Protein AF-A0A3B9YRA2-F1 (afdb_monomer_lite)

Secondary structure (DSSP, 8-state):
-------SEEEEEEETTEEEEEEE-TT-GGGTT---TT------PPTT--SSPPTTT---HHHHHHHHHHHHHTT-----------

Sequence (86 aa):
EAEFFIFDDVRFNVDMHRVGYEVDSMEGPYNTGRDYEMGNLGHRPPVKGGYFPVPPVDSGQDIRSEMLAVMGEMGIEPEKHHHEVA

Structure (mmCIF, N/CA/C/O backbone):
data_AF-A0A3B9YRA2-F1
#
_entry.id   AF-A0A3B9YRA2-F1
#
loop_
_atom_site.group_PDB
_atom_site.id
_atom_site.type_symbol
_atom_site.label_atom_id
_atom_site.label_alt_id
_atom_site.label_comp_id
_atom_site.label_asym_id
_atom_site.label_entity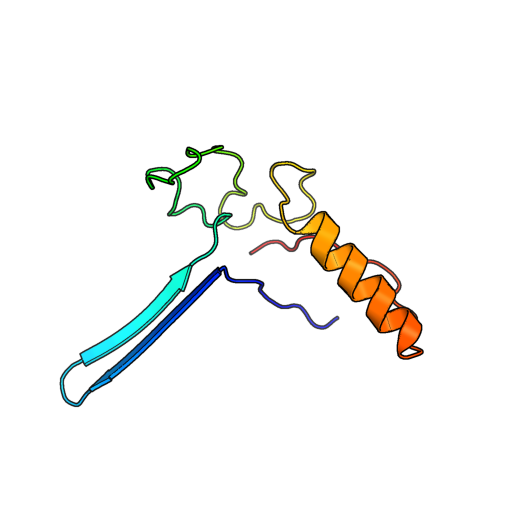_id
_atom_site.label_seq_id
_atom_site.pdbx_PDB_ins_code
_atom_site.Cartn_x
_atom_site.Cartn_y
_atom_site.Cartn_z
_atom_site.occupancy
_atom_site.B_iso_or_equiv
_atom_site.auth_seq_id
_atom_site.auth_comp_id
_atom_site.auth_asym_id
_atom_site.auth_atom_id
_atom_site.pdbx_PDB_model_num
ATOM 1 N N . GLU A 1 1 ? -5.213 -6.828 16.853 1.00 87.81 1 GLU A N 1
ATOM 2 C CA . GLU A 1 1 ? -4.978 -5.907 15.730 1.00 87.81 1 GLU A CA 1
ATOM 3 C C . GLU A 1 1 ? -5.319 -6.650 14.453 1.00 87.81 1 GLU A C 1
ATOM 5 O O . GLU A 1 1 ? -4.844 -7.766 14.282 1.00 87.81 1 GLU A O 1
ATOM 10 N N . ALA A 1 2 ? -6.263 -6.131 13.671 1.00 92.25 2 ALA A N 1
ATOM 11 C CA . ALA A 1 2 ? -6.691 -6.751 12.422 1.00 92.25 2 ALA A CA 1
ATOM 12 C C . ALA A 1 2 ? -6.057 -5.968 11.273 1.00 92.25 2 ALA A C 1
ATOM 14 O O . ALA A 1 2 ? -6.574 -4.925 10.880 1.00 92.25 2 ALA A O 1
ATOM 15 N N . GLU A 1 3 ? -4.913 -6.444 10.794 1.00 96.81 3 GLU A N 1
ATOM 16 C CA . GLU A 1 3 ? -4.253 -5.881 9.617 1.00 96.81 3 GLU A CA 1
ATOM 17 C C . GLU A 1 3 ? -5.086 -6.140 8.356 1.00 96.81 3 GLU A C 1
ATOM 19 O O . GLU A 1 3 ? -5.808 -7.138 8.253 1.00 96.81 3 GLU A O 1
ATOM 24 N N . PHE A 1 4 ? -4.977 -5.241 7.383 1.00 97.06 4 PHE A N 1
ATOM 25 C CA . PHE A 1 4 ? -5.670 -5.341 6.104 1.00 97.06 4 PHE A CA 1
ATOM 26 C C . PHE A 1 4 ? -4.861 -4.666 4.994 1.00 97.06 4 PHE A C 1
ATOM 28 O O . PHE A 1 4 ? -3.940 -3.895 5.254 1.00 97.06 4 PHE A O 1
ATOM 35 N N . PHE A 1 5 ? -5.234 -4.954 3.747 1.00 97.44 5 PHE A N 1
ATOM 36 C CA . PHE A 1 5 ? -4.667 -4.329 2.555 1.00 97.44 5 PHE A CA 1
ATOM 37 C C . PHE A 1 5 ? -5.703 -3.425 1.888 1.00 97.44 5 PHE A C 1
ATOM 39 O O . PHE A 1 5 ? -6.892 -3.750 1.869 1.00 97.44 5 PHE A O 1
ATOM 46 N N . ILE A 1 6 ? -5.236 -2.324 1.303 1.00 97.06 6 ILE A N 1
ATOM 47 C CA . ILE A 1 6 ? -6.010 -1.479 0.390 1.00 97.06 6 ILE A CA 1
ATOM 48 C C . ILE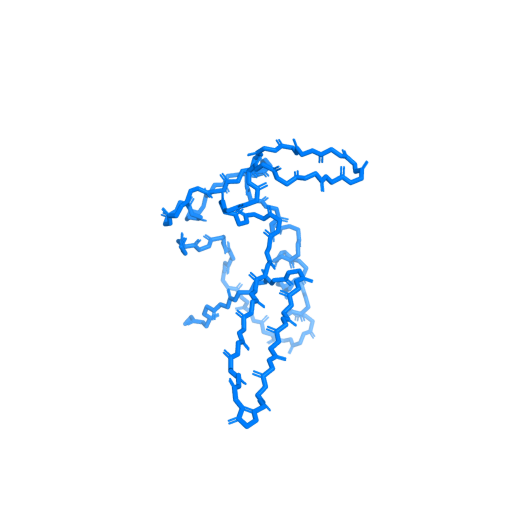 A 1 6 ? -5.381 -1.646 -0.999 1.00 97.06 6 ILE A C 1
ATOM 50 O O . ILE A 1 6 ? -4.196 -1.371 -1.178 1.00 97.06 6 ILE A O 1
ATOM 54 N N . PHE A 1 7 ? -6.162 -2.135 -1.961 1.00 97.50 7 PHE A N 1
ATOM 55 C CA . PHE A 1 7 ? -5.748 -2.324 -3.355 1.00 97.50 7 PHE A CA 1
ATOM 56 C C . PHE A 1 7 ? -6.613 -1.468 -4.279 1.00 97.50 7 PHE A C 1
ATOM 58 O O . PHE A 1 7 ? -7.778 -1.215 -3.972 1.00 97.50 7 PHE A O 1
ATOM 65 N N . ASP A 1 8 ? -6.047 -1.072 -5.417 1.00 96.44 8 ASP A N 1
ATOM 66 C CA . ASP A 1 8 ? -6.735 -0.293 -6.448 1.00 96.44 8 ASP A CA 1
ATOM 67 C C . ASP A 1 8 ? -7.470 -1.192 -7.452 1.00 96.44 8 ASP A C 1
ATOM 69 O O . ASP A 1 8 ? -8.522 -0.818 -7.968 1.00 96.44 8 ASP A O 1
ATOM 73 N N . ASP A 1 9 ? -6.933 -2.385 -7.732 1.00 97.69 9 ASP A N 1
ATOM 74 C CA . ASP A 1 9 ? -7.541 -3.349 -8.652 1.00 97.69 9 ASP A CA 1
ATOM 75 C C . ASP A 1 9 ? -7.265 -4.790 -8.211 1.00 97.69 9 ASP A C 1
ATOM 77 O O . ASP A 1 9 ? -6.193 -5.120 -7.697 1.00 97.69 9 ASP A O 1
ATOM 81 N N . VAL A 1 10 ? -8.250 -5.663 -8.419 1.00 97.94 10 VAL A N 1
ATOM 82 C CA . VAL A 1 10 ? -8.150 -7.098 -8.135 1.00 97.94 10 VAL A CA 1
ATOM 83 C C . VAL A 1 10 ? -8.810 -7.862 -9.273 1.00 97.94 10 VAL A C 1
ATOM 85 O O . VAL A 1 10 ? -10.017 -7.762 -9.496 1.00 97.94 10 VAL A O 1
ATOM 88 N N . ARG A 1 11 ? -8.025 -8.679 -9.975 1.00 98.19 11 ARG A N 1
ATOM 89 C CA . ARG A 1 11 ? -8.487 -9.528 -11.078 1.00 98.19 11 ARG A CA 1
ATOM 90 C C . ARG A 1 11 ? -8.192 -10.976 -10.758 1.00 98.19 11 ARG A C 1
ATOM 92 O O . ARG A 1 11 ? -7.114 -11.303 -10.278 1.00 98.19 11 ARG A O 1
ATOM 99 N N . PHE A 1 12 ? -9.123 -11.867 -11.060 1.00 97.94 12 PHE A N 1
ATOM 100 C CA . PHE A 1 12 ? -8.896 -13.303 -10.950 1.00 97.94 12 PHE A CA 1
ATOM 101 C C . PHE A 1 12 ? -9.725 -14.054 -11.985 1.00 97.94 12 PHE A C 1
ATOM 103 O O . PHE A 1 12 ? -10.773 -13.580 -12.425 1.00 97.94 12 PHE A O 1
ATOM 110 N N . ASN A 1 13 ? -9.252 -15.231 -12.382 1.00 97.69 13 ASN A N 1
ATOM 111 C CA . ASN A 1 13 ? -9.968 -16.115 -13.291 1.00 97.69 13 ASN A CA 1
ATOM 112 C C . ASN A 1 13 ? -9.721 -17.585 -12.931 1.00 97.69 13 ASN A C 1
ATOM 114 O O . ASN A 1 13 ? -8.625 -17.969 -12.515 1.00 97.69 13 ASN A O 1
ATOM 118 N N . VAL A 1 14 ? -10.754 -18.408 -13.110 1.00 97.62 14 VAL A N 1
ATOM 119 C CA . VAL A 1 14 ? -10.704 -19.857 -12.890 1.00 97.62 14 VAL A CA 1
ATOM 120 C C . VAL A 1 14 ? -11.439 -20.538 -14.041 1.00 97.62 14 VAL A C 1
ATOM 122 O O . VAL A 1 14 ? -12.664 -20.598 -14.063 1.00 97.62 14 VAL A O 1
ATOM 125 N N . ASP A 1 15 ? -10.667 -21.060 -14.988 1.00 97.50 15 ASP A N 1
ATOM 126 C CA . ASP A 1 15 ? -11.127 -21.762 -16.182 1.00 97.50 15 ASP A CA 1
ATOM 127 C C . ASP A 1 15 ? -10.547 -23.183 -16.208 1.00 97.50 15 ASP A C 1
ATOM 129 O O . ASP A 1 15 ? -9.535 -23.472 -15.570 1.00 97.50 15 ASP A O 1
ATOM 133 N N . MET A 1 16 ? -11.120 -24.083 -17.014 1.00 97.62 16 MET A N 1
ATOM 134 C CA . MET A 1 16 ? -10.672 -25.488 -17.088 1.00 97.62 16 MET A CA 1
ATOM 135 C C . MET A 1 16 ? -9.177 -25.676 -17.420 1.00 97.62 16 MET A C 1
ATOM 137 O O . MET A 1 16 ? -8.620 -26.731 -17.135 1.00 97.62 16 MET A O 1
ATOM 141 N N . HIS A 1 17 ? -8.537 -24.687 -18.049 1.00 96.56 17 HIS A N 1
ATOM 142 C CA . HIS A 1 17 ? -7.142 -24.746 -18.502 1.00 96.56 17 HIS A CA 1
ATOM 143 C C . HIS A 1 17 ? -6.278 -23.580 -17.988 1.00 96.56 17 HIS A C 1
ATOM 145 O O . HIS A 1 17 ? -5.118 -23.465 -18.386 1.00 96.56 17 HIS A O 1
ATOM 151 N N . ARG A 1 18 ? -6.825 -22.691 -17.146 1.00 95.81 18 ARG A N 1
ATOM 152 C CA . ARG A 1 18 ? -6.117 -21.507 -16.641 1.00 95.81 18 ARG A CA 1
ATOM 153 C C . ARG A 1 18 ? -6.650 -21.100 -15.271 1.00 95.81 18 ARG A C 1
ATOM 155 O O . ARG A 1 18 ? -7.850 -20.959 -15.090 1.00 95.81 18 ARG A O 1
ATOM 162 N N . VAL A 1 19 ? -5.736 -20.817 -14.350 1.00 98.19 19 VAL A N 1
ATOM 163 C CA . VAL A 1 19 ? -6.024 -20.137 -13.083 1.00 98.19 19 VAL A CA 1
ATOM 164 C C . VAL A 1 19 ? -5.065 -18.961 -12.963 1.00 98.19 19 VAL A C 1
ATOM 166 O O . VAL A 1 19 ? -3.877 -19.115 -13.251 1.00 98.19 19 VAL A O 1
ATOM 169 N N . GLY A 1 20 ? -5.578 -17.800 -12.572 1.00 98.19 20 GLY A N 1
ATOM 170 C CA . GLY A 1 20 ? -4.782 -16.590 -12.408 1.00 98.19 20 GLY A CA 1
ATOM 171 C C . GLY A 1 20 ? -5.406 -15.625 -11.411 1.00 98.19 20 GLY A C 1
ATOM 172 O O . GLY A 1 20 ? -6.620 -15.622 -11.204 1.00 98.19 20 GLY A O 1
ATOM 173 N N . TYR A 1 21 ? -4.555 -14.815 -10.792 1.00 98.19 21 TYR A N 1
ATOM 174 C CA . TYR A 1 21 ? -4.951 -13.669 -9.989 1.00 98.19 21 TYR A CA 1
ATOM 175 C C . TYR A 1 21 ? -3.906 -12.561 -10.125 1.00 98.19 21 TYR A C 1
ATOM 177 O O . TYR A 1 21 ? -2.729 -12.828 -10.363 1.00 98.19 21 TYR A O 1
ATOM 185 N N . GLU A 1 22 ? -4.352 -11.327 -9.965 1.00 98.06 22 GLU A N 1
ATOM 186 C CA . GLU A 1 22 ? -3.542 -10.121 -9.987 1.00 98.06 22 GLU A CA 1
ATOM 187 C C . GLU A 1 22 ? -4.160 -9.139 -8.997 1.00 98.06 22 GLU A C 1
ATOM 189 O O . GLU A 1 22 ? -5.374 -8.933 -8.991 1.00 98.06 22 GLU A O 1
ATOM 194 N N . VAL A 1 23 ? -3.325 -8.575 -8.134 1.00 97.81 23 VAL A N 1
ATOM 195 C CA . VAL A 1 23 ? -3.688 -7.469 -7.249 1.00 97.81 23 VAL A CA 1
ATOM 196 C C . VAL A 1 23 ? -2.758 -6.319 -7.570 1.00 97.81 23 VAL A C 1
ATOM 198 O O . VAL A 1 23 ? -1.567 -6.537 -7.807 1.00 97.81 23 VAL A O 1
ATOM 201 N N . ASP A 1 24 ? -3.304 -5.118 -7.584 1.00 97.75 24 ASP A N 1
ATOM 202 C CA . ASP A 1 24 ? -2.588 -3.922 -7.985 1.00 97.75 24 ASP A CA 1
ATOM 203 C C . ASP A 1 24 ? -2.805 -2.811 -6.961 1.00 97.75 24 ASP A C 1
ATOM 205 O O . ASP A 1 24 ? -3.899 -2.630 -6.425 1.00 97.75 24 ASP A O 1
ATOM 209 N N . SER A 1 25 ? -1.736 -2.077 -6.681 1.00 96.06 25 SER A N 1
ATOM 210 C CA . SER A 1 25 ? -1.751 -0.869 -5.864 1.00 96.06 25 SER A CA 1
ATOM 211 C C . SER A 1 25 ? -0.772 0.137 -6.453 1.00 96.06 25 SER A C 1
ATOM 213 O O . SER A 1 25 ? 0.336 -0.225 -6.864 1.00 96.06 25 SER A O 1
ATOM 215 N N . MET A 1 26 ? -1.135 1.414 -6.460 1.00 94.50 26 MET A N 1
ATOM 216 C CA . MET A 1 26 ? -0.260 2.511 -6.864 1.00 94.50 26 MET A CA 1
ATOM 217 C C . MET A 1 26 ? 1.038 2.548 -6.050 1.00 94.50 26 MET A C 1
ATOM 219 O O . MET A 1 26 ? 2.077 2.911 -6.608 1.00 94.50 26 MET A O 1
ATOM 223 N N . GLU A 1 27 ? 1.011 2.118 -4.784 1.00 95.81 27 GLU A N 1
ATOM 224 C CA . GLU A 1 27 ? 2.200 1.981 -3.932 1.00 95.81 27 GLU A CA 1
ATOM 225 C C . GLU A 1 27 ? 3.051 0.747 -4.259 1.00 95.81 27 GLU A C 1
ATOM 227 O O . GLU A 1 27 ? 4.204 0.656 -3.839 1.00 95.81 27 GLU A O 1
ATOM 232 N N . GLY A 1 28 ? 2.526 -0.197 -5.043 1.00 95.88 28 GLY A N 1
ATOM 233 C CA . GLY A 1 28 ? 3.208 -1.438 -5.384 1.00 95.88 28 GLY A CA 1
ATOM 234 C C . GLY A 1 28 ? 4.582 -1.192 -6.030 1.00 95.88 28 GLY A C 1
ATOM 235 O O . GLY A 1 28 ? 4.664 -0.523 -7.065 1.00 95.88 28 GLY A O 1
ATOM 236 N N . PRO A 1 29 ? 5.686 -1.771 -5.512 1.00 94.81 29 PRO A N 1
ATOM 237 C CA . PRO A 1 29 ? 7.030 -1.532 -6.053 1.00 94.81 29 PRO A CA 1
ATOM 238 C C . PRO A 1 29 ? 7.205 -2.044 -7.497 1.00 94.81 29 PRO A C 1
ATOM 240 O O . PRO A 1 29 ? 8.102 -1.602 -8.218 1.00 94.81 29 PRO A O 1
ATOM 243 N N . TYR A 1 30 ? 6.323 -2.935 -7.957 1.00 95.44 30 TYR A N 1
ATOM 244 C CA . TYR A 1 30 ? 6.260 -3.412 -9.343 1.00 95.44 30 TYR A CA 1
ATOM 245 C C . TYR A 1 30 ? 5.738 -2.356 -10.340 1.00 95.44 30 TYR A C 1
ATOM 247 O O . TYR A 1 30 ? 5.923 -2.519 -11.543 1.00 95.44 30 TYR A O 1
ATOM 255 N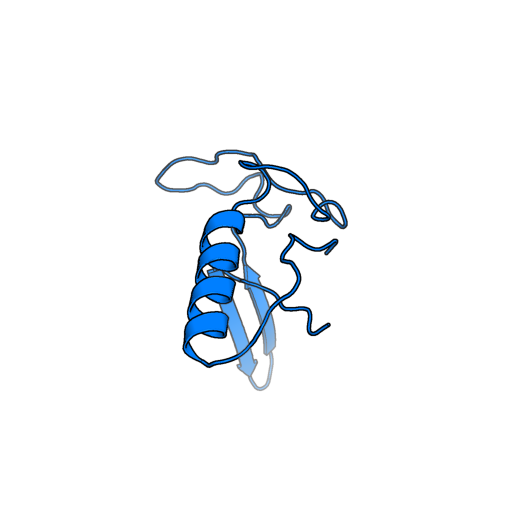 N . ASN A 1 31 ? 5.165 -1.241 -9.871 1.00 96.69 31 ASN A N 1
ATOM 256 C CA . ASN A 1 31 ? 4.623 -0.164 -10.709 1.00 96.69 31 ASN A CA 1
ATOM 257 C C . ASN A 1 31 ? 5.617 0.981 -11.007 1.00 96.69 31 ASN A C 1
ATOM 259 O O . ASN A 1 31 ? 5.246 2.022 -11.556 1.00 96.69 31 ASN A O 1
ATOM 263 N N . THR A 1 32 ? 6.902 0.813 -10.682 1.00 94.50 32 THR A N 1
ATOM 264 C CA . THR A 1 32 ? 7.946 1.841 -10.893 1.00 94.50 32 THR A CA 1
ATOM 265 C C . THR A 1 32 ? 8.086 2.303 -12.346 1.00 94.50 32 THR A C 1
ATOM 267 O O . THR A 1 32 ? 8.377 3.472 -12.576 1.00 94.50 32 THR A O 1
ATOM 270 N N . GLY A 1 33 ? 7.843 1.422 -13.319 1.00 95.25 33 GLY A N 1
ATOM 271 C CA . GLY A 1 33 ? 7.895 1.736 -14.753 1.00 95.25 33 GLY A CA 1
ATOM 272 C C . GLY A 1 33 ? 6.534 1.945 -15.420 1.00 95.25 33 GLY A C 1
ATOM 273 O O . GLY A 1 33 ? 6.478 2.055 -16.642 1.00 95.25 33 GLY A O 1
ATOM 274 N N . ARG A 1 34 ? 5.435 1.944 -14.657 1.00 95.81 34 ARG A N 1
ATOM 275 C CA . ARG A 1 34 ? 4.088 2.066 -15.218 1.00 95.81 34 ARG A CA 1
ATOM 276 C C . ARG A 1 34 ? 3.807 3.490 -15.678 1.00 95.81 34 ARG A C 1
ATOM 278 O O . ARG A 1 34 ? 4.150 4.446 -14.980 1.00 95.81 34 ARG A O 1
ATOM 285 N N . ASP A 1 35 ? 3.163 3.598 -16.833 1.00 95.94 35 ASP A N 1
ATOM 286 C CA . ASP A 1 35 ? 2.656 4.863 -17.346 1.00 95.94 35 ASP A CA 1
ATOM 287 C C . ASP A 1 35 ? 1.276 5.152 -16.746 1.00 95.94 35 ASP A C 1
ATOM 289 O O . ASP A 1 35 ? 0.396 4.286 -16.725 1.00 95.94 35 ASP A O 1
ATOM 293 N N . TYR A 1 36 ? 1.113 6.362 -16.226 1.00 93.19 36 TYR A N 1
ATOM 294 C CA . TYR A 1 36 ? -0.110 6.835 -15.589 1.00 93.19 36 TYR A CA 1
ATOM 295 C C . TYR A 1 36 ? -0.527 8.133 -16.269 1.00 93.19 36 TYR A C 1
ATOM 297 O O . TYR A 1 36 ? 0.323 8.968 -16.566 1.00 93.19 36 TYR A O 1
ATOM 305 N N . GLU A 1 37 ? -1.832 8.343 -16.446 1.00 93.69 37 GLU A N 1
ATOM 306 C CA . GLU A 1 37 ? -2.373 9.536 -17.117 1.00 93.69 37 GLU A CA 1
ATOM 307 C C . GLU A 1 37 ? -1.869 10.849 -16.492 1.00 93.69 37 GLU A C 1
ATOM 309 O O . GLU A 1 37 ? -1.544 11.798 -17.202 1.00 93.69 37 GLU A O 1
ATOM 314 N N . MET A 1 38 ? -1.725 10.875 -15.164 1.00 92.50 38 MET A N 1
ATOM 315 C CA . MET A 1 38 ? -1.234 12.030 -14.400 1.00 92.50 38 MET A CA 1
ATOM 316 C C . MET A 1 38 ? 0.286 12.006 -14.147 1.00 92.50 38 MET A C 1
ATOM 318 O O . MET A 1 38 ? 0.806 12.838 -13.404 1.00 92.50 38 MET A O 1
ATOM 322 N N . GLY A 1 39 ? 1.009 11.067 -14.760 1.00 94.56 39 GLY A N 1
ATOM 323 C CA . GLY A 1 39 ? 2.432 10.829 -14.542 1.00 94.56 39 GLY A CA 1
ATOM 324 C C . GLY A 1 39 ? 2.737 9.902 -13.359 1.00 94.56 39 GLY A C 1
ATOM 325 O O . GLY A 1 39 ? 1.920 9.674 -12.468 1.00 94.56 39 GLY A O 1
ATOM 326 N N . ASN A 1 40 ? 3.948 9.342 -13.355 1.00 95.12 40 ASN A N 1
ATOM 327 C CA . ASN A 1 40 ? 4.420 8.439 -12.307 1.00 95.12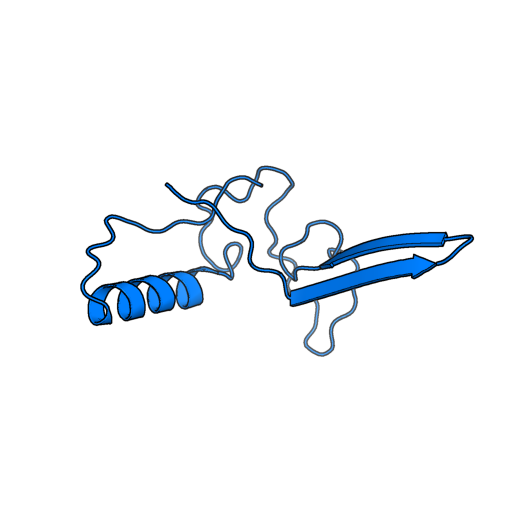 40 ASN A CA 1
ATOM 328 C C . ASN A 1 40 ? 5.196 9.220 -11.230 1.00 95.12 40 ASN A C 1
ATOM 330 O O . ASN A 1 40 ? 6.337 9.619 -11.452 1.00 95.12 40 ASN A O 1
ATOM 334 N N . LEU A 1 41 ? 4.588 9.420 -10.056 1.00 93.19 41 LEU A N 1
ATOM 335 C CA . LEU A 1 41 ? 5.165 10.226 -8.967 1.00 93.19 41 LEU A CA 1
ATOM 336 C C . LEU A 1 41 ? 6.367 9.569 -8.262 1.00 93.19 41 LEU A C 1
ATOM 338 O O . LEU A 1 41 ? 7.076 10.232 -7.512 1.00 93.19 41 LEU A O 1
ATOM 342 N N . GLY A 1 42 ? 6.608 8.273 -8.476 1.00 94.75 42 GLY A N 1
ATOM 343 C CA . GLY A 1 42 ? 7.801 7.570 -7.988 1.00 94.75 42 GLY A CA 1
ATOM 344 C C . GLY A 1 42 ? 7.828 7.210 -6.494 1.00 94.75 42 GLY A C 1
ATOM 345 O O . GLY A 1 42 ? 8.469 6.223 -6.142 1.00 94.75 42 GLY A O 1
ATOM 346 N N . HIS A 1 43 ? 7.137 7.948 -5.623 1.00 95.44 43 HIS A N 1
ATOM 347 C CA . HIS A 1 43 ? 7.133 7.731 -4.170 1.00 95.44 43 HIS A CA 1
ATOM 348 C C . HIS A 1 43 ? 6.393 6.447 -3.782 1.00 95.44 43 HIS A C 1
ATOM 350 O O . HIS A 1 43 ? 5.172 6.434 -3.694 1.00 95.44 43 HIS A O 1
ATOM 356 N N . ARG A 1 44 ? 7.143 5.358 -3.581 1.00 95.06 44 ARG A N 1
ATOM 357 C CA . ARG A 1 44 ? 6.606 4.040 -3.224 1.00 95.06 44 ARG A CA 1
ATOM 358 C C . ARG A 1 44 ? 7.458 3.381 -2.147 1.00 95.06 44 ARG A C 1
ATOM 360 O O . ARG A 1 44 ? 8.689 3.481 -2.229 1.00 95.06 44 ARG A O 1
ATOM 367 N N . PRO A 1 45 ? 6.852 2.694 -1.170 1.00 96.19 45 PRO A N 1
ATOM 368 C CA . PRO A 1 45 ? 7.612 1.878 -0.240 1.00 96.19 45 PRO A CA 1
ATOM 369 C C . PRO A 1 45 ? 8.280 0.704 -0.987 1.00 96.19 45 PRO A C 1
ATOM 371 O O . PRO A 1 45 ? 7.697 0.131 -1.912 1.00 96.19 45 PRO A O 1
ATOM 374 N N . PRO A 1 46 ? 9.520 0.319 -0.629 1.00 94.12 46 PRO A N 1
ATOM 375 C CA . PRO A 1 46 ? 10.085 -0.943 -1.089 1.00 94.12 46 PRO A CA 1
ATOM 376 C C . PRO A 1 46 ? 9.369 -2.122 -0.414 1.00 94.12 46 PRO A C 1
ATOM 378 O O . PRO A 1 46 ? 8.625 -1.946 0.545 1.00 94.12 46 PRO A O 1
ATOM 381 N N . VAL A 1 47 ? 9.643 -3.343 -0.879 1.00 95.75 47 VAL A N 1
ATOM 382 C CA . VAL A 1 47 ? 9.166 -4.572 -0.220 1.00 95.75 47 VAL A CA 1
ATOM 383 C C . VAL A 1 47 ? 9.607 -4.575 1.246 1.00 95.75 47 VAL A C 1
ATOM 385 O O . VAL A 1 47 ? 10.802 -4.419 1.518 1.00 95.75 47 VAL A O 1
ATOM 388 N N . LYS A 1 48 ? 8.665 -4.778 2.174 1.00 94.88 48 LYS A N 1
ATOM 389 C CA . LYS A 1 48 ? 8.851 -4.667 3.632 1.00 94.88 48 LYS A CA 1
ATOM 390 C C . LYS A 1 48 ? 9.205 -3.260 4.129 1.00 94.88 48 LYS A C 1
ATOM 392 O O . LYS A 1 48 ? 9.763 -3.107 5.216 1.00 94.88 48 LYS A O 1
ATOM 397 N N . GLY A 1 49 ? 8.952 -2.238 3.319 1.00 93.88 49 GLY A N 1
ATOM 398 C CA . GLY A 1 49 ? 9.307 -0.845 3.579 1.00 93.88 49 GLY A CA 1
ATOM 399 C C . GLY A 1 49 ? 8.134 0.054 3.952 1.00 93.88 49 GLY A C 1
ATOM 400 O O . GLY A 1 49 ? 8.335 1.259 4.071 1.00 93.88 49 GLY A O 1
ATOM 401 N N . GLY A 1 50 ? 6.930 -0.500 4.114 1.00 93.44 50 GLY A N 1
ATOM 402 C CA . GLY A 1 50 ? 5.720 0.271 4.399 1.00 93.44 50 GLY A CA 1
ATOM 403 C C . GLY A 1 50 ? 5.536 0.654 5.869 1.00 93.44 50 GLY A C 1
ATOM 404 O O . GLY A 1 50 ? 4.580 1.344 6.199 1.00 93.44 50 GLY A O 1
ATOM 405 N N . TYR A 1 51 ? 6.422 0.244 6.780 1.00 94.50 51 TYR A N 1
ATOM 406 C CA . TYR A 1 51 ? 6.235 0.522 8.206 1.00 94.50 51 TYR A CA 1
ATOM 407 C C . TYR A 1 51 ? 6.5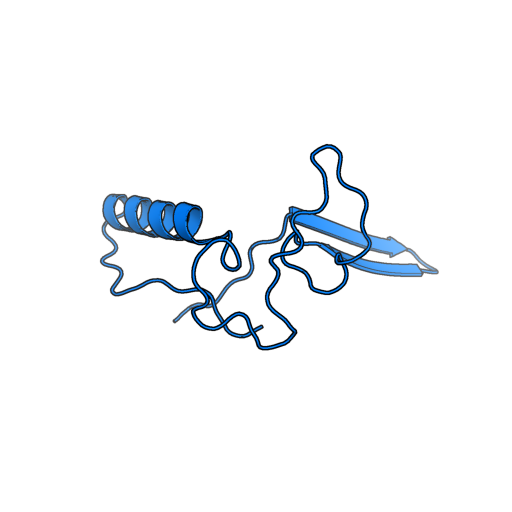36 1.990 8.541 1.00 94.50 51 TYR A C 1
ATOM 409 O O . TYR A 1 51 ? 7.697 2.384 8.667 1.00 94.50 51 TYR A O 1
ATOM 417 N N . PHE A 1 52 ? 5.475 2.787 8.695 1.00 90.19 52 PHE A N 1
ATOM 418 C CA . PHE A 1 52 ? 5.511 4.206 9.080 1.00 90.19 52 PHE A CA 1
ATOM 419 C C . PHE A 1 52 ? 6.389 5.162 8.228 1.00 90.19 52 PHE A C 1
ATOM 421 O O . PHE A 1 52 ? 7.047 6.046 8.794 1.00 90.19 52 PHE A O 1
ATOM 428 N N . PRO A 1 53 ? 6.425 5.079 6.883 1.00 93.94 53 PRO A N 1
ATOM 429 C CA . PRO A 1 53 ? 6.904 6.205 6.097 1.00 93.94 53 PRO A CA 1
ATOM 430 C C . PRO A 1 53 ? 5.918 7.378 6.211 1.00 93.94 53 PRO A C 1
ATOM 432 O O . PRO A 1 53 ? 4.750 7.208 6.547 1.00 93.94 53 PRO A O 1
ATOM 435 N N . VAL A 1 54 ? 6.389 8.589 5.931 1.00 96.00 54 VAL A N 1
ATOM 436 C CA . VAL A 1 54 ? 5.522 9.774 5.854 1.00 96.00 54 VAL A CA 1
ATOM 437 C C . VAL A 1 54 ? 5.042 9.996 4.414 1.00 96.00 54 VAL A C 1
ATOM 439 O O . VAL A 1 54 ? 5.713 9.553 3.471 1.00 96.00 54 VAL A O 1
ATOM 442 N N . PRO A 1 55 ? 3.928 10.720 4.203 1.00 96.56 55 PRO A N 1
ATOM 443 C CA . PRO A 1 55 ? 3.554 11.188 2.873 1.00 96.56 55 PRO A CA 1
ATOM 444 C C . PRO A 1 55 ? 4.716 11.939 2.189 1.00 96.56 55 PRO A C 1
ATOM 446 O O . PRO A 1 55 ? 5.458 12.663 2.861 1.00 96.56 55 PRO A O 1
ATOM 449 N N . PRO A 1 56 ? 4.904 11.790 0.863 1.00 95.38 56 PRO A N 1
ATOM 450 C CA . PRO A 1 56 ? 4.006 11.128 -0.090 1.00 95.38 56 PRO A CA 1
ATOM 451 C C . PRO A 1 56 ? 4.256 9.620 -0.291 1.00 95.38 56 PRO A C 1
ATOM 453 O O . PRO A 1 56 ? 3.652 9.042 -1.184 1.00 95.38 56 PRO A O 1
ATOM 456 N N . VAL A 1 57 ? 5.162 8.987 0.469 1.00 96.50 57 VAL A N 1
ATOM 457 C CA . VAL A 1 57 ? 5.420 7.535 0.338 1.00 96.50 57 VAL A CA 1
ATOM 458 C C . VAL A 1 57 ? 4.259 6.723 0.911 1.00 96.50 57 VAL A C 1
ATOM 460 O O . VAL A 1 57 ? 3.896 5.708 0.334 1.00 96.50 57 VAL A O 1
ATOM 463 N N . ASP A 1 58 ? 3.681 7.193 2.016 1.00 97.06 58 ASP A N 1
ATOM 464 C CA . ASP A 1 58 ? 2.403 6.716 2.541 1.00 97.06 58 ASP A CA 1
ATOM 465 C C . ASP A 1 58 ? 1.255 7.504 1.901 1.00 97.06 58 ASP A C 1
ATOM 467 O O . ASP A 1 58 ? 1.014 8.666 2.244 1.00 97.06 58 ASP A O 1
ATOM 471 N N . SER A 1 59 ? 0.563 6.880 0.954 1.00 95.25 59 SER A N 1
ATOM 472 C CA . SER A 1 59 ? -0.620 7.430 0.288 1.00 95.25 59 SER A CA 1
ATOM 473 C C . SER A 1 59 ? -1.918 7.130 1.048 1.00 95.25 59 SER A C 1
ATOM 475 O O . SER A 1 59 ? -2.946 7.754 0.791 1.00 95.25 59 SER A O 1
ATOM 477 N N . GLY A 1 60 ? -1.877 6.216 2.023 1.00 96.44 60 GLY A N 1
ATOM 478 C CA . GLY A 1 60 ? -3.040 5.763 2.786 1.00 96.44 60 GLY A CA 1
ATOM 479 C C . GLY A 1 60 ? -3.359 6.576 4.048 1.00 96.44 60 GLY A C 1
ATOM 480 O O . GLY A 1 60 ? -4.297 6.233 4.767 1.00 96.44 60 GLY A O 1
ATOM 481 N N . GLN A 1 61 ? -2.591 7.621 4.367 1.00 97.19 61 GLN A N 1
ATOM 482 C CA . GLN A 1 61 ? -2.757 8.399 5.604 1.00 97.19 61 GLN A CA 1
ATOM 483 C C . GLN A 1 61 ? -4.182 8.960 5.769 1.00 97.19 61 GLN A C 1
ATOM 485 O O . GLN A 1 61 ? -4.801 8.775 6.824 1.00 97.19 61 GLN A O 1
ATOM 490 N N . ASP A 1 62 ? -4.707 9.616 4.733 1.00 97.50 62 ASP A N 1
ATOM 491 C CA . ASP A 1 62 ? -6.010 10.288 4.787 1.00 97.50 62 ASP A CA 1
ATOM 492 C C . ASP A 1 62 ? -7.151 9.271 4.915 1.00 97.50 62 ASP A C 1
ATOM 494 O O . ASP A 1 62 ? -7.975 9.387 5.822 1.00 97.50 62 ASP A O 1
ATOM 498 N N . ILE A 1 63 ? -7.144 8.211 4.096 1.00 97.81 63 ILE A N 1
ATOM 499 C CA . ILE A 1 63 ? -8.176 7.166 4.155 1.00 97.81 63 ILE A CA 1
ATOM 500 C C . ILE A 1 63 ? -8.159 6.426 5.498 1.00 97.81 63 ILE A C 1
ATOM 502 O O . ILE A 1 63 ? -9.216 6.156 6.061 1.00 97.81 63 ILE A O 1
ATOM 506 N N . ARG A 1 64 ? -6.981 6.145 6.079 1.00 97.88 64 ARG A N 1
ATOM 507 C CA . ARG A 1 64 ? -6.912 5.533 7.417 1.00 97.88 64 ARG A CA 1
ATOM 508 C C . ARG A 1 64 ? -7.457 6.470 8.498 1.00 97.88 64 ARG A C 1
ATOM 510 O O . ARG A 1 64 ? -8.102 5.995 9.427 1.00 97.88 64 ARG A O 1
ATOM 517 N N . SER A 1 65 ? -7.233 7.778 8.374 1.00 97.19 65 SER A N 1
ATOM 518 C CA . SER A 1 65 ? -7.800 8.770 9.299 1.00 97.19 65 SER A CA 1
ATOM 519 C C . SER A 1 65 ? -9.330 8.817 9.202 1.00 97.19 65 SER A C 1
ATOM 521 O O . SER A 1 65 ? -10.013 8.863 10.223 1.00 97.19 65 SER A O 1
ATOM 523 N N . GLU A 1 66 ? -9.875 8.732 7.986 1.00 98.06 66 GLU A N 1
ATOM 524 C CA . GLU A 1 66 ? -11.320 8.641 7.748 1.00 98.06 66 GLU A CA 1
ATOM 525 C C . GLU A 1 66 ? -11.917 7.350 8.329 1.00 98.06 66 GLU A C 1
ATOM 527 O O . GLU A 1 66 ? -12.942 7.397 9.010 1.00 98.06 66 GLU A O 1
ATOM 532 N N . MET A 1 67 ? -11.240 6.206 8.166 1.00 97.81 67 MET A N 1
ATOM 533 C CA . MET A 1 67 ? -11.645 4.944 8.798 1.00 97.81 67 MET A CA 1
ATOM 534 C C . MET A 1 67 ? -11.751 5.080 10.324 1.00 97.81 67 MET A C 1
ATOM 536 O O . MET A 1 67 ? -12.728 4.607 10.905 1.00 97.81 67 MET A O 1
ATOM 540 N N . LEU A 1 68 ? -10.791 5.750 10.979 1.00 97.25 68 LEU A N 1
ATOM 541 C CA . LEU A 1 68 ? -10.851 5.996 12.425 1.00 97.25 68 LEU A CA 1
ATOM 542 C C . LEU A 1 68 ? -12.040 6.881 12.821 1.00 97.25 68 LEU A C 1
ATOM 544 O O . LEU A 1 68 ? -12.682 6.614 13.837 1.00 97.25 68 LEU A O 1
ATOM 548 N N . ALA A 1 69 ? -12.348 7.912 12.029 1.00 96.88 69 ALA A N 1
ATOM 549 C CA . ALA A 1 69 ? -13.493 8.784 12.284 1.00 96.88 69 ALA A CA 1
ATOM 550 C C . ALA A 1 69 ? -1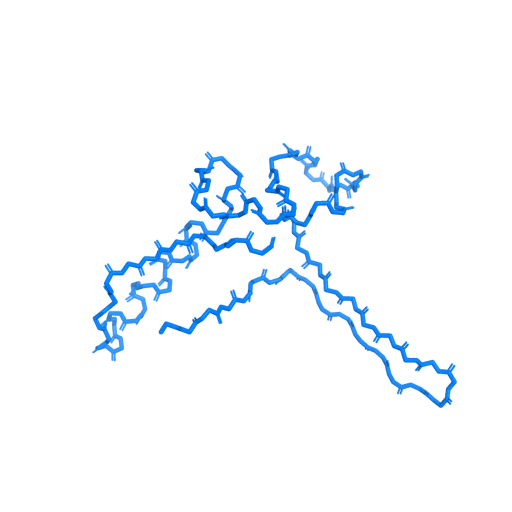4.817 8.002 12.227 1.00 96.88 69 ALA A C 1
ATOM 552 O O . ALA A 1 69 ? -15.614 8.078 13.163 1.00 96.88 69 ALA A O 1
ATOM 553 N N . VAL A 1 70 ? -15.007 7.173 11.194 1.00 98.12 70 VAL A N 1
ATOM 554 C CA . VAL A 1 70 ? -16.197 6.316 11.042 1.00 98.12 70 VAL A CA 1
ATOM 555 C C . VAL A 1 70 ? -16.292 5.278 12.164 1.00 98.12 70 VAL A C 1
ATOM 557 O O . VAL A 1 70 ? -17.372 5.046 12.704 1.00 98.12 70 VAL A O 1
ATOM 560 N N . MET A 1 71 ? -15.169 4.676 12.574 1.00 97.56 71 MET A N 1
ATOM 561 C CA . MET A 1 71 ? -15.136 3.783 13.740 1.00 97.56 71 MET A CA 1
ATOM 562 C C . MET A 1 71 ? -15.645 4.489 15.006 1.00 97.56 71 MET A C 1
ATOM 564 O O . MET A 1 71 ? -16.454 3.913 15.737 1.00 97.56 71 MET A O 1
ATOM 568 N N . GLY A 1 72 ? -15.244 5.745 15.221 1.00 97.00 72 GLY A N 1
ATOM 569 C CA . GLY A 1 72 ? -15.739 6.583 16.314 1.00 97.00 72 GLY A CA 1
ATOM 570 C C . GLY A 1 72 ? -17.252 6.815 16.259 1.00 97.00 72 GLY A C 1
ATOM 571 O O . GLY A 1 72 ? -17.936 6.665 17.271 1.00 97.00 72 GLY A O 1
ATOM 572 N N . GLU A 1 73 ? -17.804 7.103 15.077 1.00 97.81 73 GLU A N 1
ATOM 573 C CA . GLU A 1 73 ? -19.256 7.245 14.875 1.00 97.81 73 GLU A CA 1
ATOM 574 C C . GLU A 1 73 ? -20.027 5.948 15.172 1.00 97.81 73 GLU A C 1
ATOM 576 O O . GLU A 1 73 ? -21.165 5.987 15.645 1.00 97.81 73 GLU A O 1
ATOM 581 N N . MET A 1 74 ? -19.396 4.791 14.950 1.00 98.06 74 MET A N 1
ATOM 582 C CA . MET A 1 74 ? -19.940 3.468 15.274 1.00 98.06 74 MET A CA 1
ATOM 583 C C . MET A 1 74 ? -19.771 3.074 16.754 1.00 98.06 74 MET A C 1
ATOM 585 O O . MET A 1 74 ? -20.188 1.981 17.143 1.00 98.06 74 MET A O 1
ATOM 589 N N . GLY A 1 75 ? -19.180 3.938 17.585 1.00 97.94 75 GLY A N 1
ATOM 590 C CA . GLY A 1 75 ? -18.949 3.685 19.010 1.00 97.94 75 GLY A CA 1
ATOM 591 C C . GLY A 1 75 ? -17.735 2.799 19.305 1.00 97.94 75 GLY A C 1
ATOM 592 O O . GLY A 1 75 ? -17.664 2.202 20.378 1.00 97.94 75 GLY A O 1
ATOM 593 N N . ILE A 1 76 ? -16.797 2.683 18.361 1.00 97.38 76 ILE A N 1
ATOM 594 C CA . ILE A 1 76 ? -15.505 2.018 18.556 1.00 97.38 76 ILE A CA 1
ATOM 595 C C . ILE A 1 76 ? -14.471 3.086 18.935 1.00 97.38 76 ILE A C 1
ATOM 597 O O . ILE A 1 76 ? -14.416 4.141 18.313 1.00 97.38 76 ILE A O 1
ATOM 601 N N . GLU A 1 77 ? -13.622 2.804 19.925 1.00 94.81 77 GLU A N 1
ATOM 602 C CA . GLU A 1 77 ? -12.536 3.695 20.360 1.00 94.81 77 GLU A CA 1
ATOM 603 C C . GLU A 1 77 ? -11.177 3.174 19.847 1.00 94.81 77 GLU A C 1
ATOM 605 O O . GLU A 1 77 ? -10.540 2.354 20.513 1.00 94.81 77 GLU A O 1
ATOM 610 N N . PRO A 1 78 ? -10.728 3.574 18.641 1.00 92.62 78 PRO A N 1
ATOM 611 C CA . PRO A 1 78 ? -9.437 3.150 18.109 1.00 92.62 78 PRO A CA 1
ATOM 612 C C . PRO A 1 78 ? -8.265 3.865 18.801 1.00 92.62 78 PRO A C 1
ATOM 614 O O . PRO A 1 78 ? -8.303 5.072 19.025 1.00 92.62 78 PRO A O 1
ATOM 617 N N . GLU A 1 79 ? -7.184 3.134 19.085 1.00 94.12 79 GLU A N 1
ATOM 618 C CA . GLU A 1 79 ? -5.996 3.691 19.756 1.00 94.12 79 GLU A CA 1
ATOM 619 C C . GLU A 1 79 ? -5.043 4.425 18.798 1.00 94.12 79 GLU A C 1
ATOM 621 O O . GLU A 1 79 ? -4.489 5.471 19.137 1.00 94.12 79 GLU A O 1
ATOM 626 N N . LYS A 1 80 ? -4.802 3.857 17.610 1.00 92.12 80 LYS A N 1
ATOM 627 C CA . LYS A 1 80 ? -3.837 4.356 16.618 1.00 92.12 80 LYS A CA 1
ATOM 628 C C . LYS A 1 80 ? -4.129 3.780 15.232 1.00 92.12 80 LYS A C 1
ATOM 630 O O . LYS A 1 80 ? -4.783 2.748 15.111 1.00 92.12 80 LYS A O 1
ATOM 635 N N . HIS A 1 81 ? -3.575 4.415 14.205 1.00 95.12 81 HIS A N 1
ATOM 636 C CA . HIS A 1 81 ? -3.468 3.863 12.855 1.00 95.12 81 HIS A CA 1
ATOM 637 C C . HIS A 1 81 ? -2.051 4.079 12.324 1.00 95.12 81 HIS A C 1
ATOM 639 O O . HIS A 1 81 ? -1.368 5.021 12.730 1.00 95.12 81 HIS A O 1
ATOM 645 N N . HIS A 1 82 ? -1.616 3.216 11.411 1.00 96.69 82 HIS A N 1
ATOM 646 C CA . HIS A 1 82 ? -0.350 3.354 10.703 1.00 96.69 82 HIS A CA 1
ATOM 647 C C . HIS A 1 82 ? -0.334 2.557 9.409 1.00 96.69 82 HIS A C 1
ATOM 649 O O . HIS A 1 82 ? -1.187 1.699 9.191 1.00 96.69 82 HIS A O 1
ATOM 655 N N . HIS A 1 83 ? 0.623 2.887 8.546 1.00 96.69 83 HIS A N 1
ATOM 656 C CA . HIS A 1 83 ? 0.978 2.037 7.422 1.00 96.69 83 HIS A CA 1
ATOM 657 C C . HIS A 1 83 ? 1.833 0.859 7.918 1.00 96.69 83 HIS A C 1
ATOM 659 O O . HIS A 1 83 ? 2.696 1.041 8.783 1.00 96.69 83 HIS A O 1
ATOM 665 N N . GLU A 1 84 ? 1.581 -0.335 7.380 1.00 96.50 84 GLU A N 1
ATOM 666 C CA . GLU A 1 84 ? 2.188 -1.593 7.829 1.00 96.50 84 GLU A CA 1
ATOM 667 C C . GLU A 1 84 ? 3.314 -2.083 6.898 1.00 96.50 84 GLU A C 1
ATOM 669 O O . GLU A 1 84 ? 3.500 -1.552 5.805 1.00 96.50 84 GLU A O 1
ATOM 674 N N . VAL A 1 85 ? 4.101 -3.073 7.342 1.00 94.19 85 VAL A N 1
ATOM 675 C CA . VAL A 1 85 ? 5.385 -3.488 6.733 1.00 94.19 85 VAL A CA 1
ATOM 676 C C . VAL A 1 85 ? 5.300 -3.911 5.254 1.00 94.19 85 VAL A C 1
ATOM 678 O O . VAL A 1 85 ? 6.103 -3.401 4.479 1.00 94.19 85 VAL A O 1
ATOM 681 N N . ALA A 1 86 ? 4.406 -4.854 4.918 1.00 83.56 86 ALA A N 1
ATOM 682 C CA . ALA A 1 86 ? 4.186 -5.539 3.622 1.00 83.56 86 ALA A CA 1
ATOM 683 C C . ALA A 1 86 ? 5.402 -5.752 2.682 1.00 83.56 86 ALA A C 1
ATOM 685 O O . ALA A 1 86 ? 5.868 -4.819 1.990 1.00 83.56 86 ALA A O 1
#

pLDDT: mean 95.83, std 2.35, range [83.56, 98.19]

Foldseek 3Di:
DDDDDDFPDWDWDDDPVDTDIDTHHLLDPVCQPPQDPVGNPNQHADQQRFWADDPPRPVCPVVVVVVCVVCVVVVHHDDDDGGGRD

Radius of gyration: 15.95 Å; chains: 1; bounding box: 30×38×39 Å